Protein AF-A0A1H8CUN0-F1 (afdb_monomer)

Solvent-accessible surface area (backbone atoms only — not comparable to full-atom values): 5172 Å² total; per-residue (Å²): 136,83,82,70,50,67,50,75,43,69,56,55,61,71,66,57,45,51,51,54,52,52,56,32,51,78,67,76,28,55,36,40,38,34,33,42,73,94,50,91,41,66,33,36,56,76,51,73,49,69,47,98,88,68,48,78,45,44,35,41,50,50,85,90,50,80,90,81,79,52,38,54,68,61,42,64,75,78,28,49,68,57,30,34,35,40,49,84

Nearest PDB structures (foldseek):
  1y08-assembly1_A  TM=7.278E-01  e=2.228E-02  Streptococcus pyogenes
  2z84-assembly1_A  TM=5.541E-01  e=1.781E-01  Mus musculus
  6jie-assembly1_A  TM=5.016E-01  e=6.266E-01  Vibrio cholerae O395
  6hq9-assembly2_B  TM=5.277E-01  e=2.205E+00  Homo sapiens

Mean predicted aligned error: 6.95 Å

Organism: NCBI:txid474960

Foldseek 3Di:
DDDWDKDKFFDDPPVVVLVVVQVLVVVVWKKKWWWPQVDTAIWTFDDWDQDPVRDIWTDIDGPPDDPDGDTVVVCVVRIGGGMMITID

Structure (mmCIF, N/CA/C/O backbone):
data_AF-A0A1H8CUN0-F1
#
_entry.id   AF-A0A1H8CUN0-F1
#
loop_
_atom_site.group_PDB
_atom_site.id
_atom_site.type_symbol
_atom_site.label_atom_id
_atom_site.label_alt_id
_ato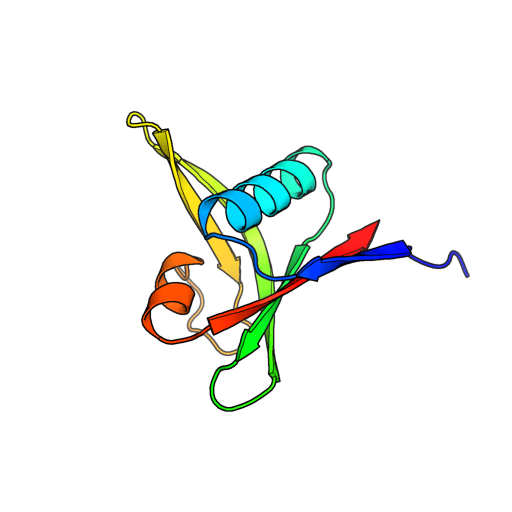m_site.label_comp_id
_atom_site.label_asym_id
_atom_site.label_entity_id
_atom_site.label_seq_id
_atom_site.pdbx_PDB_ins_code
_atom_site.Cartn_x
_atom_site.Cartn_y
_atom_site.Cartn_z
_atom_site.occupancy
_atom_site.B_iso_or_equiv
_atom_site.auth_seq_id
_atom_site.auth_comp_id
_atom_site.auth_asym_id
_atom_site.auth_atom_id
_atom_site.pdbx_PDB_model_num
ATOM 1 N N . MET A 1 1 ? -17.328 -7.850 -22.880 1.00 40.38 1 MET A N 1
ATOM 2 C CA . MET A 1 1 ? -16.190 -7.030 -22.414 1.00 40.38 1 MET A CA 1
ATOM 3 C C . MET A 1 1 ? -16.749 -5.898 -21.570 1.00 40.38 1 MET A C 1
ATOM 5 O O . MET A 1 1 ? -17.346 -4.995 -22.132 1.00 40.38 1 MET A O 1
ATOM 9 N N . ILE A 1 2 ? -16.650 -5.983 -20.243 1.00 42.47 2 ILE A N 1
ATOM 10 C CA . ILE A 1 2 ? -17.000 -4.869 -19.348 1.00 42.47 2 ILE A CA 1
ATOM 11 C C . ILE A 1 2 ? -15.681 -4.154 -19.057 1.00 42.47 2 ILE A C 1
ATOM 13 O O . ILE A 1 2 ? -14.764 -4.760 -18.503 1.00 42.47 2 ILE A O 1
ATOM 17 N N . GLY A 1 3 ? -15.547 -2.920 -19.544 1.00 45.66 3 GLY A N 1
ATOM 18 C CA . GLY A 1 3 ? -14.361 -2.097 -19.327 1.00 45.66 3 GLY A CA 1
ATOM 19 C C . GLY A 1 3 ? -14.229 -1.781 -17.843 1.00 45.66 3 GLY A C 1
ATOM 20 O O . GLY A 1 3 ? -15.092 -1.114 -17.284 1.00 45.66 3 GLY A O 1
ATOM 21 N N . LYS A 1 4 ? -13.171 -2.289 -17.207 1.00 53.16 4 LYS A N 1
ATOM 22 C CA . LYS A 1 4 ? -12.822 -1.919 -15.834 1.00 53.16 4 LYS A CA 1
ATOM 23 C C . LYS A 1 4 ? -12.385 -0.458 -15.832 1.00 53.16 4 LYS A C 1
ATOM 25 O O . LYS A 1 4 ? -11.467 -0.091 -16.568 1.00 53.16 4 LYS A O 1
ATOM 30 N N . THR A 1 5 ? -13.038 0.368 -15.029 1.00 59.12 5 THR A N 1
ATOM 31 C CA . THR A 1 5 ? -12.653 1.769 -14.844 1.00 59.12 5 THR A CA 1
ATOM 32 C C . THR A 1 5 ? -11.540 1.828 -13.808 1.00 59.12 5 THR A C 1
ATOM 34 O O . THR A 1 5 ? -11.737 1.508 -12.640 1.00 59.12 5 THR A O 1
ATOM 37 N N . ALA A 1 6 ? -10.341 2.201 -14.245 1.00 59.88 6 ALA A N 1
ATOM 38 C CA . ALA A 1 6 ? -9.186 2.378 -13.380 1.00 59.88 6 ALA A CA 1
ATOM 39 C C . ALA A 1 6 ? -9.057 3.859 -13.009 1.00 59.88 6 ALA A C 1
ATOM 41 O O . ALA A 1 6 ? -8.830 4.700 -13.881 1.00 59.88 6 ALA A O 1
ATOM 42 N N . THR A 1 7 ? -9.185 4.185 -11.725 1.00 67.94 7 THR A N 1
ATOM 43 C CA . THR A 1 7 ? -8.940 5.550 -11.243 1.00 67.94 7 THR A CA 1
ATOM 44 C C . THR A 1 7 ? -7.482 5.666 -10.826 1.00 67.94 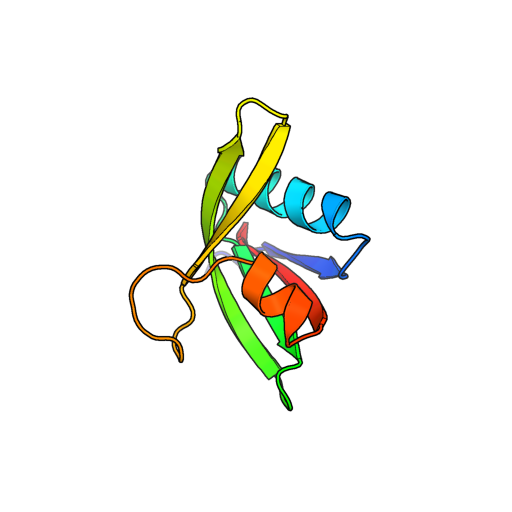7 THR A C 1
ATOM 46 O O . THR A 1 7 ? -7.052 5.003 -9.881 1.00 67.94 7 THR A O 1
ATOM 49 N N . ALA A 1 8 ? -6.719 6.506 -11.527 1.00 58.25 8 ALA A N 1
ATOM 50 C CA . ALA A 1 8 ? -5.335 6.805 -11.179 1.00 58.25 8 ALA A CA 1
ATOM 51 C C . ALA A 1 8 ? -5.268 7.954 -10.160 1.00 58.25 8 ALA A C 1
ATOM 53 O O . ALA A 1 8 ? -5.739 9.060 -10.426 1.00 58.25 8 ALA A O 1
ATOM 54 N N . GLY A 1 9 ? -4.664 7.698 -9.002 1.00 58.31 9 GLY A N 1
ATOM 55 C CA . GLY A 1 9 ? -4.243 8.719 -8.049 1.00 58.31 9 GLY A CA 1
ATOM 56 C C . GLY A 1 9 ? -2.777 9.097 -8.270 1.00 58.31 9 GLY A C 1
ATOM 57 O O . GLY A 1 9 ? -1.938 8.234 -8.540 1.00 58.31 9 GLY A O 1
ATOM 58 N N . LYS A 1 10 ? -2.450 10.388 -8.155 1.00 58.56 10 LYS A N 1
ATOM 59 C CA . LYS A 1 10 ? -1.053 10.843 -8.037 1.00 58.56 10 LYS A CA 1
ATOM 60 C C . LYS A 1 10 ? -0.585 10.657 -6.595 1.00 58.56 10 LYS A C 1
ATOM 62 O O . LYS A 1 10 ? -1.411 10.737 -5.686 1.00 58.56 10 LYS A O 1
ATOM 67 N N . SER A 1 11 ? 0.711 10.426 -6.379 1.00 59.2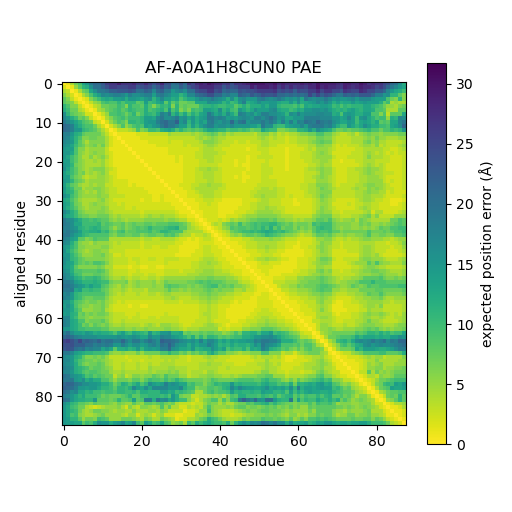2 11 SER A N 1
ATOM 68 C CA . SER A 1 11 ? 1.256 10.454 -5.021 1.00 59.22 11 SER A CA 1
ATOM 69 C C . SER A 1 11 ? 1.029 11.834 -4.397 1.00 59.22 11 SER A C 1
ATOM 71 O O . SER A 1 11 ? 1.518 12.854 -4.879 1.00 59.22 11 SER A O 1
ATOM 73 N N . GLY A 1 12 ? 0.182 11.867 -3.368 1.00 60.25 12 GLY A N 1
ATOM 74 C CA . GLY A 1 12 ? -0.020 13.033 -2.510 1.00 60.25 12 GLY A CA 1
ATOM 75 C C . GLY A 1 12 ? 0.948 12.996 -1.333 1.00 60.25 12 GLY A C 1
ATOM 76 O O . GLY A 1 12 ? 1.864 12.169 -1.298 1.00 60.25 12 GLY A O 1
ATOM 77 N N . ASN A 1 13 ? 0.715 13.832 -0.313 1.00 72.38 13 ASN A N 1
ATOM 78 C CA . ASN A 1 13 ? 1.390 13.601 0.964 1.00 72.38 13 ASN A CA 1
ATOM 79 C C . ASN A 1 13 ? 1.079 12.167 1.452 1.00 72.38 13 ASN A C 1
ATOM 81 O O . ASN A 1 13 ? 0.053 11.578 1.089 1.00 72.38 13 ASN A O 1
ATOM 85 N N . ARG A 1 14 ? 1.987 11.580 2.235 1.00 77.81 14 ARG A N 1
ATOM 86 C CA . ARG A 1 14 ? 1.902 10.181 2.685 1.00 77.81 14 ARG A CA 1
ATOM 87 C C . ARG A 1 14 ? 0.505 9.806 3.202 1.00 77.81 14 ARG A C 1
ATOM 89 O O . ARG A 1 14 ? -0.077 8.824 2.750 1.00 77.81 14 ARG A O 1
ATOM 96 N N . THR A 1 15 ? -0.061 10.656 4.054 1.00 82.12 15 THR A N 1
ATOM 97 C CA . THR A 1 15 ? -1.383 10.478 4.662 1.00 82.12 15 THR A CA 1
ATOM 98 C C . THR A 1 15 ? -2.516 10.420 3.635 1.00 82.12 15 THR A C 1
ATOM 100 O O . THR A 1 15 ? -3.402 9.580 3.745 1.00 82.12 15 THR A O 1
ATOM 103 N N . GLN A 1 16 ? -2.511 11.277 2.610 1.00 82.50 16 GLN A N 1
ATOM 104 C CA . GLN A 1 16 ? -3.529 11.257 1.551 1.00 82.50 16 GLN A CA 1
ATOM 105 C C . GLN A 1 16 ? -3.486 9.958 0.745 1.00 82.50 16 GLN A C 1
ATOM 107 O O . GLN A 1 16 ? -4.532 9.382 0.443 1.00 82.50 16 GLN A O 1
ATOM 112 N N . THR A 1 17 ? -2.280 9.495 0.420 1.00 82.94 17 THR A N 1
ATOM 113 C CA . THR A 1 17 ? -2.067 8.243 -0.313 1.00 82.94 17 THR A CA 1
ATOM 114 C C . THR A 1 17 ? -2.563 7.050 0.508 1.00 82.94 17 THR A C 1
ATOM 116 O O . THR A 1 17 ? -3.344 6.242 0.009 1.00 82.94 17 THR A O 1
ATOM 119 N N . GLU A 1 18 ? -2.198 6.981 1.790 1.00 87.50 18 GLU A N 1
ATOM 120 C CA . GLU A 1 18 ? -2.656 5.937 2.715 1.00 87.50 18 GLU A CA 1
ATOM 121 C C . GLU A 1 18 ? -4.185 5.960 2.891 1.00 87.50 18 GLU A C 1
ATOM 123 O O . GLU A 1 18 ? -4.834 4.920 2.774 1.00 87.50 18 GLU A O 1
ATOM 128 N N . ASN A 1 19 ? -4.790 7.140 3.066 1.00 89.44 19 ASN A N 1
ATOM 129 C CA . ASN A 1 19 ? -6.244 7.294 3.179 1.00 89.44 19 ASN A CA 1
ATOM 130 C C . ASN A 1 19 ? -6.990 6.814 1.927 1.00 89.44 19 ASN A C 1
ATOM 132 O O . ASN A 1 19 ? -8.019 6.145 2.041 1.00 89.44 19 ASN A O 1
ATOM 136 N N . ALA A 1 20 ? -6.476 7.117 0.732 1.00 88.06 20 ALA A N 1
ATOM 137 C CA . ALA A 1 20 ? -7.072 6.651 -0.517 1.00 88.06 20 ALA A CA 1
ATOM 138 C C . ALA A 1 20 ? -7.014 5.118 -0.643 1.00 88.06 20 ALA A C 1
ATOM 140 O O . ALA A 1 20 ? -8.002 4.494 -1.037 1.00 88.06 20 ALA A O 1
ATOM 141 N N . MET A 1 21 ? -5.889 4.504 -0.261 1.00 90.25 21 MET A N 1
ATOM 142 C CA . MET A 1 21 ? -5.726 3.047 -0.259 1.00 90.25 21 MET A CA 1
ATOM 143 C C . MET A 1 21 ? -6.674 2.372 0.737 1.00 90.25 21 MET A C 1
ATOM 145 O O . MET A 1 21 ? -7.370 1.429 0.364 1.00 90.25 21 MET A O 1
ATOM 149 N N . MET A 1 22 ? -6.768 2.885 1.969 1.00 92.25 22 MET A N 1
ATOM 150 C CA . MET A 1 22 ? -7.716 2.379 2.972 1.00 92.25 22 MET A CA 1
ATOM 151 C C . MET A 1 22 ? -9.165 2.482 2.482 1.00 92.25 22 MET A C 1
AT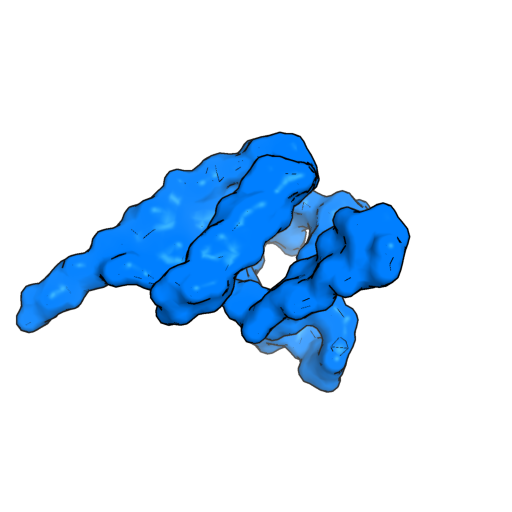OM 153 O O . MET A 1 22 ? -9.933 1.527 2.597 1.00 92.25 22 MET A O 1
ATOM 157 N N . GLY A 1 23 ? -9.537 3.618 1.880 1.00 92.31 23 GLY A N 1
ATOM 158 C CA . GLY A 1 23 ? -10.871 3.821 1.314 1.00 92.31 23 GLY A CA 1
ATOM 159 C C . GLY A 1 23 ? -11.215 2.821 0.208 1.00 92.31 23 GLY A C 1
ATOM 160 O O . GLY A 1 23 ? -12.339 2.323 0.164 1.00 92.31 23 GLY A O 1
ATOM 161 N N . ALA A 1 24 ? -10.253 2.488 -0.654 1.00 91.25 24 ALA A N 1
ATOM 162 C CA . ALA A 1 24 ? -10.426 1.471 -1.687 1.00 91.25 24 ALA A CA 1
ATOM 163 C C . ALA A 1 24 ? -10.583 0.059 -1.097 1.00 91.25 24 ALA A C 1
ATOM 165 O O . ALA A 1 24 ? -11.507 -0.658 -1.483 1.00 91.25 24 ALA A O 1
ATOM 166 N N . ILE A 1 25 ? -9.748 -0.313 -0.120 1.00 92.12 25 ILE A N 1
ATOM 167 C CA . ILE A 1 25 ? -9.816 -1.620 0.555 1.00 92.12 25 ILE A CA 1
ATOM 168 C C . ILE A 1 25 ? -11.175 -1.809 1.238 1.00 92.12 25 ILE A C 1
ATOM 170 O O . ILE A 1 25 ? -11.806 -2.846 1.057 1.00 92.12 25 ILE A O 1
ATOM 174 N N . ASN A 1 26 ? -11.688 -0.783 1.926 1.00 93.62 26 ASN A N 1
ATOM 175 C CA . ASN A 1 26 ? -13.013 -0.817 2.562 1.00 93.62 26 ASN A CA 1
ATOM 176 C C . ASN A 1 26 ? -14.175 -0.969 1.571 1.00 93.62 26 ASN A C 1
ATOM 178 O O . ASN A 1 26 ? -15.261 -1.400 1.945 1.00 93.62 26 ASN A O 1
ATOM 182 N N . GLN A 1 27 ? -13.952 -0.629 0.301 1.00 92.12 27 GLN A N 1
ATOM 183 C CA . GLN A 1 27 ? -14.910 -0.828 -0.788 1.00 92.12 27 GLN A CA 1
ATOM 184 C C . GLN A 1 27 ? -14.683 -2.149 -1.542 1.00 92.12 27 GLN A C 1
ATOM 186 O O . GLN A 1 27 ? -15.285 -2.347 -2.595 1.00 92.12 27 GLN A O 1
ATOM 191 N N . ASN A 1 28 ? -13.815 -3.038 -1.042 1.00 90.50 28 ASN A N 1
ATOM 192 C CA . ASN A 1 28 ? -13.371 -4.260 -1.722 1.00 90.50 28 ASN A CA 1
ATOM 193 C C . ASN A 1 28 ? -12.780 -4.000 -3.120 1.00 90.50 28 ASN A C 1
ATOM 195 O O . ASN A 1 28 ? -12.897 -4.830 -4.023 1.00 90.50 28 ASN A O 1
ATOM 199 N N . LYS A 1 29 ? -12.147 -2.836 -3.314 1.00 88.75 29 LYS A N 1
ATOM 200 C CA . LYS A 1 29 ? -11.515 -2.462 -4.581 1.00 88.75 29 LYS A CA 1
ATOM 201 C C . LYS A 1 29 ? -10.018 -2.766 -4.540 1.00 88.75 29 LYS A C 1
ATOM 203 O O . LYS A 1 29 ? -9.329 -2.268 -3.647 1.00 88.75 29 LYS A O 1
ATOM 208 N N . PRO A 1 30 ? -9.486 -3.536 -5.506 1.00 89.81 30 PRO A N 1
ATOM 209 C CA . PRO A 1 30 ? -8.054 -3.775 -5.607 1.00 89.81 30 PRO A CA 1
ATOM 210 C C . PRO A 1 30 ? -7.282 -2.474 -5.835 1.00 89.81 30 PRO A C 1
ATOM 212 O O . PRO A 1 30 ? -7.714 -1.615 -6.610 1.00 89.81 30 PRO A O 1
ATOM 215 N N . VAL A 1 31 ? -6.105 -2.373 -5.216 1.00 91.94 31 VAL A N 1
ATOM 216 C CA . VAL A 1 31 ? -5.184 -1.250 -5.408 1.00 91.94 31 VAL A CA 1
ATOM 217 C C . VAL A 1 31 ? -3.842 -1.761 -5.910 1.00 91.94 31 VAL A C 1
ATOM 219 O O . VAL A 1 31 ? -3.224 -2.623 -5.285 1.00 91.94 31 VAL A O 1
ATOM 222 N N . ILE A 1 32 ? -3.384 -1.197 -7.024 1.00 90.44 32 ILE A N 1
ATOM 223 C CA . ILE A 1 32 ? -2.037 -1.398 -7.562 1.00 90.44 32 ILE A CA 1
ATOM 224 C C . ILE A 1 32 ? -1.267 -0.102 -7.365 1.00 90.44 32 ILE A C 1
ATOM 226 O O . ILE A 1 32 ? -1.744 0.971 -7.723 1.00 90.44 32 ILE A O 1
ATOM 230 N N . VAL A 1 33 ? -0.067 -0.183 -6.816 1.00 87.88 33 VAL A N 1
ATOM 231 C CA . VAL A 1 33 ? 0.807 0.972 -6.616 1.00 87.88 33 VAL A CA 1
ATOM 232 C C . VAL A 1 33 ? 1.943 0.898 -7.613 1.00 87.88 33 VAL A C 1
ATOM 234 O O . VAL A 1 33 ? 2.474 -0.180 -7.868 1.00 87.88 33 VAL A O 1
ATOM 237 N N . ARG A 1 34 ? 2.315 2.051 -8.165 1.00 85.94 34 ARG A N 1
ATOM 238 C CA . ARG A 1 34 ? 3.495 2.223 -9.003 1.00 85.94 34 ARG A CA 1
ATOM 239 C C . ARG A 1 34 ? 4.497 3.112 -8.280 1.00 85.94 34 ARG A C 1
ATOM 241 O O . ARG A 1 34 ? 4.180 4.247 -7.909 1.00 85.94 34 ARG A O 1
ATOM 248 N N . VAL A 1 35 ? 5.717 2.622 -8.152 1.00 82.62 35 VAL A N 1
ATOM 249 C CA . VAL A 1 35 ? 6.840 3.338 -7.537 1.00 82.62 35 VAL A CA 1
ATOM 250 C C . VAL A 1 35 ? 7.995 3.465 -8.523 1.00 82.62 35 VAL A C 1
ATOM 252 O O . VAL A 1 35 ? 8.041 2.744 -9.524 1.00 82.62 35 VAL A O 1
ATOM 255 N N . ASP A 1 36 ? 8.909 4.390 -8.238 1.00 76.44 36 ASP A N 1
ATOM 256 C CA . ASP A 1 36 ? 10.212 4.443 -8.899 1.00 76.44 36 ASP A CA 1
ATOM 257 C C . ASP A 1 36 ? 11.250 3.713 -8.049 1.00 76.44 36 ASP A C 1
ATOM 259 O O . ASP A 1 36 ? 11.562 4.160 -6.944 1.00 76.44 36 ASP A O 1
ATOM 263 N N . LYS A 1 37 ? 11.775 2.603 -8.571 1.00 72.56 37 LYS A N 1
ATOM 264 C CA . LYS A 1 37 ? 12.842 1.799 -7.954 1.00 72.56 37 LYS A CA 1
ATOM 265 C C . LYS A 1 37 ? 14.009 1.652 -8.943 1.00 72.56 37 LYS A C 1
ATOM 267 O O . LYS A 1 37 ? 14.469 0.548 -9.217 1.00 72.56 37 LYS A O 1
ATOM 272 N N . GLY A 1 38 ? 14.421 2.763 -9.565 1.00 73.12 38 GLY A N 1
ATOM 273 C CA . GLY A 1 38 ? 15.355 2.753 -10.702 1.00 73.12 38 GLY A CA 1
ATOM 274 C C . GLY A 1 38 ? 14.683 2.311 -12.008 1.00 73.12 38 GLY A C 1
ATOM 275 O O . GLY A 1 38 ? 15.331 1.752 -12.891 1.00 73.12 38 GLY A O 1
ATOM 276 N N . GLY A 1 39 ? 13.367 2.516 -12.105 1.00 76.94 39 GLY A N 1
ATOM 277 C CA . GLY A 1 39 ? 12.493 1.936 -13.118 1.00 76.94 39 GLY A CA 1
ATOM 278 C C . GLY A 1 39 ? 11.042 1.843 -12.638 1.00 76.94 39 GLY A C 1
ATOM 279 O O . GLY A 1 39 ? 10.733 2.070 -11.469 1.00 76.94 39 GLY A O 1
ATOM 280 N N . SER A 1 40 ? 10.127 1.506 -13.554 1.00 81.81 40 SER A N 1
ATOM 281 C CA . SER A 1 40 ? 8.710 1.334 -13.204 1.00 81.81 40 SER A CA 1
ATOM 282 C C . SER A 1 40 ? 8.487 -0.000 -12.504 1.00 81.81 40 SER A C 1
ATOM 284 O O . SER A 1 40 ? 8.524 -1.039 -13.157 1.00 81.81 40 SER A O 1
ATOM 286 N N . HIS A 1 41 ? 8.202 0.052 -11.206 1.00 85.06 41 HIS A N 1
ATOM 287 C CA . HIS A 1 41 ? 7.926 -1.121 -10.385 1.00 85.06 41 HIS A CA 1
ATOM 288 C C . HIS A 1 41 ? 6.502 -1.064 -9.813 1.00 85.06 41 HIS A C 1
ATOM 290 O O . HIS A 1 41 ? 5.989 0.021 -9.516 1.00 85.06 41 HIS A O 1
ATOM 296 N N . TYR A 1 42 ? 5.853 -2.226 -9.690 1.00 87.56 42 TYR A N 1
ATOM 297 C CA . TYR A 1 42 ? 4.440 -2.335 -9.327 1.00 87.56 42 TYR A CA 1
ATOM 298 C C . TYR A 1 42 ? 4.209 -3.392 -8.253 1.00 87.56 42 TYR A C 1
ATOM 300 O O . TYR A 1 42 ? 4.683 -4.517 -8.375 1.00 87.56 42 TYR A O 1
ATOM 308 N N . PHE A 1 43 ? 3.382 -3.062 -7.265 1.00 89.38 43 PHE A N 1
ATOM 309 C CA . PHE A 1 43 ? 2.942 -4.000 -6.234 1.00 89.38 43 PHE A CA 1
ATOM 310 C C . PHE A 1 43 ? 1.462 -3.819 -5.903 1.00 89.38 43 PHE A C 1
ATOM 312 O O . PHE A 1 43 ? 0.833 -2.821 -6.264 1.00 89.38 43 PHE A O 1
ATOM 319 N N . VAL A 1 44 ? 0.891 -4.809 -5.220 1.00 91.31 44 VAL A N 1
ATOM 320 C CA . VAL A 1 44 ? -0.527 -4.824 -4.840 1.00 91.31 44 VAL A CA 1
A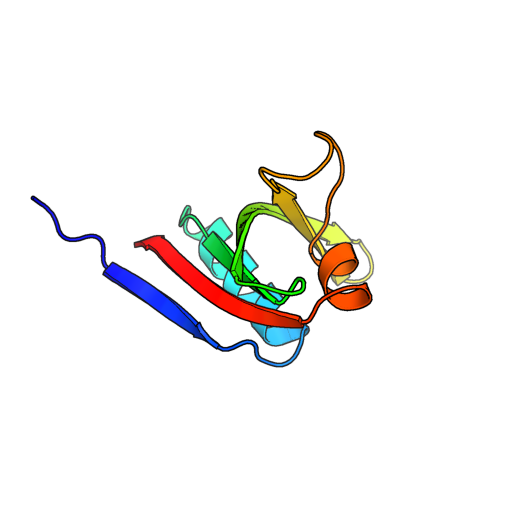TOM 321 C C . VAL A 1 44 ? -0.667 -4.493 -3.362 1.00 91.31 44 VAL A C 1
ATOM 323 O O . VAL A 1 44 ? 0.114 -4.981 -2.546 1.00 91.31 44 VAL A O 1
ATOM 326 N N . VAL A 1 45 ? -1.678 -3.701 -3.005 1.00 92.06 45 VAL A N 1
ATOM 327 C CA . VAL A 1 45 ? -2.054 -3.509 -1.600 1.00 92.06 45 VAL A CA 1
ATOM 328 C C . VAL A 1 45 ? -2.952 -4.654 -1.147 1.00 92.06 45 VAL A C 1
ATOM 330 O O . VAL A 1 45 ? -3.983 -4.922 -1.761 1.00 92.06 45 VAL A O 1
ATOM 333 N N . CYS A 1 46 ? -2.562 -5.320 -0.063 1.00 90.44 46 CYS A N 1
ATOM 334 C CA . CYS A 1 46 ? -3.240 -6.512 0.450 1.00 90.44 46 CYS A CA 1
ATOM 335 C C . CYS A 1 46 ? -4.152 -6.215 1.641 1.00 90.44 46 CYS A C 1
ATOM 337 O O . CYS A 1 46 ? -5.074 -6.977 1.915 1.00 90.44 46 CYS A O 1
ATOM 339 N N . GLY A 1 47 ? -3.887 -5.134 2.369 1.00 92.62 47 GLY A N 1
ATOM 340 C CA . GLY A 1 47 ? -4.639 -4.783 3.564 1.00 92.62 47 GLY A CA 1
ATOM 341 C C . GLY A 1 47 ? -3.993 -3.637 4.322 1.00 92.62 47 GLY A C 1
ATOM 342 O O . GLY A 1 47 ? -2.966 -3.093 3.910 1.00 92.62 47 GLY A O 1
ATOM 343 N N . TYR A 1 48 ? -4.594 -3.285 5.451 1.00 93.81 48 TYR A N 1
ATOM 344 C CA . TYR A 1 48 ? -4.058 -2.277 6.347 1.00 93.81 48 TYR A CA 1
ATOM 345 C C . TYR A 1 48 ? -4.351 -2.620 7.809 1.00 93.81 48 TYR A C 1
ATOM 347 O O . TYR A 1 48 ? -5.289 -3.356 8.110 1.00 93.81 48 TYR A O 1
ATOM 355 N N . TYR A 1 49 ? -3.544 -2.067 8.708 1.00 92.50 49 TYR A N 1
ATOM 356 C CA . TYR A 1 49 ? -3.763 -2.079 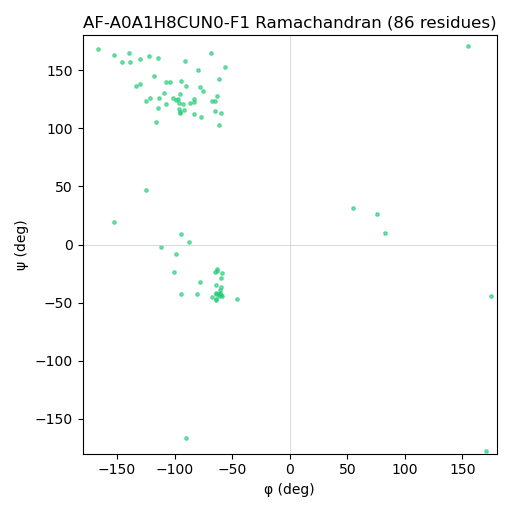10.150 1.00 92.50 49 TYR A CA 1
ATOM 357 C C . TYR A 1 49 ? -3.612 -0.658 10.688 1.00 92.50 49 TYR A C 1
ATOM 359 O O . TYR A 1 49 ? -2.705 0.066 10.275 1.00 92.50 49 TYR A O 1
ATOM 367 N N . ILE A 1 50 ? -4.501 -0.259 11.596 1.00 90.75 50 ILE A N 1
ATOM 368 C CA . ILE A 1 50 ? -4.411 1.013 12.317 1.00 90.75 50 ILE A CA 1
ATOM 369 C C . ILE A 1 50 ? -4.020 0.675 13.752 1.00 90.75 50 ILE A C 1
ATOM 371 O O . ILE A 1 50 ? -4.726 -0.087 14.413 1.00 90.75 50 ILE A O 1
ATOM 375 N N . THR A 1 51 ? -2.888 1.202 14.219 1.00 86.44 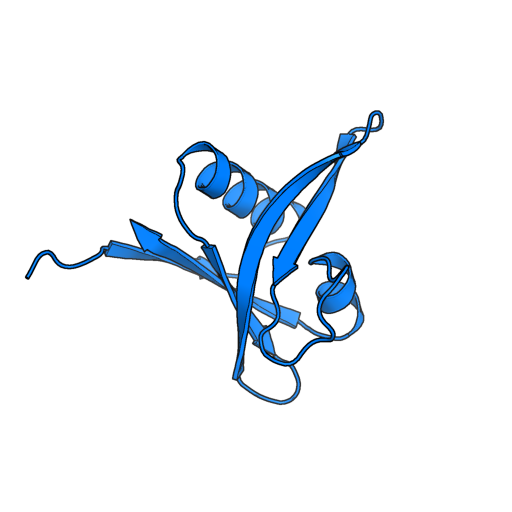51 THR A N 1
ATOM 376 C CA . THR A 1 51 ? -2.438 0.988 15.597 1.00 86.44 51 THR A CA 1
ATOM 377 C C . THR A 1 51 ? -3.354 1.706 16.586 1.00 86.44 51 THR A C 1
ATOM 379 O O . THR A 1 51 ? -4.122 2.599 16.223 1.00 86.44 51 THR A O 1
ATOM 382 N N . THR A 1 52 ? -3.250 1.350 17.863 1.00 86.19 52 THR A N 1
ATOM 383 C CA . THR A 1 52 ? -3.981 2.005 18.957 1.00 86.19 52 THR A CA 1
ATOM 384 C C . THR A 1 52 ? -3.685 3.503 19.069 1.00 86.19 52 THR A C 1
ATOM 386 O O . THR A 1 52 ? -4.526 4.265 19.532 1.00 86.19 52 THR A O 1
ATOM 389 N N . GLU A 1 53 ? -2.525 3.941 18.583 1.00 89.12 53 GLU A N 1
ATOM 390 C CA . GLU A 1 53 ? -2.075 5.337 18.530 1.00 89.12 53 GLU A CA 1
ATOM 391 C C . GLU A 1 53 ? -2.530 6.060 17.248 1.00 89.12 53 GLU A C 1
ATOM 393 O O . GLU A 1 53 ? -2.164 7.211 17.021 1.00 89.12 53 GLU A O 1
ATOM 398 N N . GLY A 1 54 ? -3.298 5.390 16.381 1.00 82.56 54 GLY A N 1
ATOM 399 C CA . GLY A 1 54 ? -3.802 5.944 15.123 1.00 82.56 54 GLY A CA 1
ATOM 400 C C . GLY A 1 54 ? -2.813 5.889 13.954 1.00 82.56 54 GLY A C 1
ATOM 401 O O . GLY A 1 54 ? -3.078 6.485 12.910 1.00 82.56 54 GLY A O 1
ATOM 402 N N . SER A 1 55 ? -1.684 5.184 14.090 1.00 85.44 55 SER A N 1
ATOM 403 C CA . SER A 1 55 ? -0.715 5.040 12.995 1.00 85.44 55 SER A CA 1
ATOM 404 C C . SER A 1 55 ? -1.187 4.005 11.977 1.00 85.44 55 SER A C 1
ATOM 406 O O . SER A 1 55 ? -1.618 2.915 12.346 1.00 85.44 55 SER A O 1
ATOM 408 N N . VAL A 1 56 ? -1.077 4.315 10.685 1.00 89.12 56 VAL A N 1
ATOM 409 C CA . VAL A 1 56 ? -1.503 3.416 9.603 1.00 89.12 56 VAL A CA 1
ATOM 410 C C . VAL A 1 56 ? -0.319 2.596 9.095 1.00 89.12 56 VAL A C 1
ATOM 412 O O . VAL A 1 56 ? 0.725 3.137 8.735 1.00 89.12 56 VAL A O 1
ATOM 415 N N . THR A 1 57 ? -0.500 1.279 9.016 1.00 90.25 57 THR A N 1
ATOM 416 C CA . THR A 1 57 ? 0.406 0.351 8.331 1.00 90.25 57 THR A CA 1
ATOM 417 C C . THR A 1 57 ? -0.314 -0.262 7.139 1.00 90.25 57 THR A C 1
ATOM 419 O O . THR A 1 57 ? -1.305 -0.968 7.308 1.00 90.25 57 THR A O 1
ATOM 422 N N . ILE A 1 58 ? 0.186 -0.003 5.931 1.00 91.44 58 ILE A N 1
ATOM 423 C CA . ILE A 1 58 ? -0.325 -0.597 4.691 1.00 91.44 58 ILE A CA 1
ATOM 424 C C . ILE A 1 58 ? 0.534 -1.812 4.333 1.00 91.44 58 ILE A C 1
ATOM 426 O O . ILE A 1 58 ? 1.745 -1.674 4.140 1.00 91.44 58 ILE A O 1
ATOM 430 N N . TYR A 1 59 ? -0.092 -2.982 4.219 1.00 91.31 59 TYR A N 1
ATOM 431 C CA . TYR A 1 59 ? 0.561 -4.223 3.805 1.00 91.31 59 TYR A CA 1
ATOM 432 C C . TYR A 1 59 ? 0.485 -4.386 2.297 1.00 91.31 59 TYR A C 1
ATOM 434 O O . TYR A 1 59 ? -0.575 -4.192 1.691 1.00 91.31 59 TYR A O 1
ATOM 442 N N . ILE A 1 60 ? 1.593 -4.801 1.698 1.00 89.56 60 ILE A N 1
ATOM 443 C CA . ILE A 1 60 ? 1.696 -4.964 0.253 1.00 89.56 60 ILE A CA 1
ATOM 444 C C . ILE A 1 60 ? 2.257 -6.332 -0.109 1.00 89.56 60 ILE A C 1
ATOM 446 O O . ILE A 1 60 ? 2.905 -7.006 0.689 1.00 89.56 60 ILE A O 1
ATOM 450 N N . ARG A 1 61 ? 1.999 -6.738 -1.347 1.00 89.38 61 ARG A N 1
ATOM 451 C CA . ARG A 1 61 ? 2.642 -7.879 -1.985 1.00 89.38 61 ARG A CA 1
ATOM 452 C C . ARG A 1 61 ? 3.440 -7.374 -3.173 1.00 89.38 61 ARG A C 1
ATOM 454 O O . ARG A 1 61 ? 2.861 -7.021 -4.203 1.00 89.38 61 ARG A O 1
ATOM 461 N N . ASP A 1 62 ? 4.754 -7.346 -2.992 1.00 88.12 62 ASP A N 1
ATOM 462 C CA . ASP A 1 62 ? 5.721 -7.110 -4.059 1.00 88.12 62 ASP A CA 1
ATOM 463 C C . ASP A 1 62 ? 5.993 -8.434 -4.800 1.00 88.12 62 ASP A C 1
ATOM 465 O O . ASP A 1 62 ? 6.384 -9.405 -4.149 1.00 88.12 62 ASP A O 1
ATOM 469 N N . PRO A 1 63 ? 5.773 -8.518 -6.126 1.00 85.00 63 PRO A N 1
ATOM 470 C CA . PRO A 1 63 ? 6.151 -9.690 -6.919 1.00 85.00 63 PRO A CA 1
ATOM 471 C C . PRO A 1 63 ? 7.664 -9.979 -6.965 1.00 85.00 63 PRO A C 1
ATOM 473 O O . PRO A 1 63 ? 8.037 -11.118 -7.237 1.00 85.00 63 PRO A O 1
ATOM 476 N N . GLU A 1 64 ? 8.520 -8.985 -6.724 1.00 82.00 64 GLU A N 1
ATOM 477 C CA . GLU A 1 64 ? 9.987 -9.099 -6.701 1.00 82.00 64 GLU A CA 1
ATOM 478 C C . GLU A 1 64 ? 10.559 -9.228 -5.279 1.00 82.00 64 GLU A C 1
ATOM 480 O O . GLU A 1 64 ? 11.760 -9.440 -5.111 1.00 82.00 64 GLU A O 1
ATOM 485 N N . GLY A 1 65 ? 9.722 -9.064 -4.253 1.00 72.56 65 GLY A N 1
ATOM 486 C CA . GLY A 1 65 ? 10.132 -9.074 -2.853 1.00 72.56 65 GLY A CA 1
ATOM 487 C C . GLY A 1 65 ? 10.065 -10.460 -2.218 1.00 72.56 65 GLY A C 1
ATOM 488 O O . GLY A 1 65 ? 9.306 -11.331 -2.648 1.00 72.56 65 GLY A O 1
ATOM 489 N N . ASP A 1 66 ? 10.820 -10.647 -1.134 1.00 65.69 66 ASP A N 1
ATOM 490 C CA . ASP A 1 66 ? 10.689 -11.843 -0.308 1.00 65.69 66 ASP A CA 1
ATOM 491 C C . ASP A 1 66 ? 9.289 -11.907 0.312 1.00 65.69 66 ASP A C 1
ATOM 493 O O . ASP A 1 66 ? 8.793 -10.967 0.944 1.00 65.69 66 ASP A O 1
ATOM 497 N N . TYR A 1 67 ? 8.640 -13.051 0.115 1.00 56.09 67 TYR A N 1
ATOM 498 C CA . TYR A 1 67 ? 7.297 -13.325 0.598 1.00 56.09 67 TYR A CA 1
ATOM 499 C C . TYR A 1 67 ? 7.260 -13.257 2.128 1.00 56.09 67 TYR A C 1
ATOM 501 O O . TYR A 1 67 ? 7.642 -14.210 2.805 1.00 56.09 67 TYR A O 1
ATOM 509 N N . GLY A 1 68 ? 6.745 -12.165 2.701 1.00 55.12 68 GLY A N 1
ATOM 510 C CA . GLY A 1 68 ? 6.390 -12.221 4.116 1.00 55.12 68 GLY A CA 1
ATOM 511 C C . GLY A 1 68 ? 5.907 -10.962 4.811 1.00 55.12 68 GLY A C 1
ATOM 512 O O . GLY A 1 68 ? 4.991 -11.087 5.620 1.00 55.12 68 GLY A O 1
ATOM 513 N N . ARG A 1 69 ? 6.522 -9.786 4.620 1.00 60.94 69 ARG A N 1
ATOM 514 C CA . ARG A 1 69 ? 6.318 -8.667 5.575 1.00 60.94 69 ARG A CA 1
ATOM 515 C C . ARG A 1 69 ? 6.490 -7.260 5.005 1.00 60.94 69 ARG A C 1
ATOM 517 O O . ARG A 1 69 ? 6.687 -6.328 5.776 1.00 60.94 69 ARG A O 1
ATOM 524 N N . THR A 1 70 ? 6.419 -7.086 3.692 1.00 79.00 70 THR A N 1
ATOM 525 C CA . THR A 1 70 ? 6.680 -5.772 3.104 1.00 79.00 70 THR A CA 1
ATOM 526 C C . THR A 1 70 ? 5.508 -4.824 3.334 1.00 79.00 70 THR A C 1
ATOM 528 O O . THR A 1 70 ? 4.337 -5.161 3.124 1.00 79.00 70 THR A O 1
ATOM 531 N N . THR A 1 71 ? 5.833 -3.622 3.786 1.00 87.50 71 THR A N 1
ATOM 532 C CA . THR A 1 71 ? 4.883 -2.545 4.039 1.00 87.50 71 THR A CA 1
ATOM 533 C C . THR A 1 71 ? 5.134 -1.389 3.086 1.00 87.50 71 THR A C 1
ATOM 535 O O . THR A 1 71 ? 6.222 -1.225 2.536 1.00 87.50 71 THR A O 1
ATOM 538 N N . LEU A 1 72 ? 4.136 -0.525 2.918 1.00 85.25 72 LEU A N 1
ATOM 539 C CA . LEU A 1 72 ? 4.307 0.694 2.129 1.00 85.25 72 LEU A CA 1
ATOM 540 C C . LEU A 1 72 ? 5.406 1.614 2.698 1.00 85.25 72 LEU A C 1
ATOM 542 O O . LEU A 1 72 ? 6.060 2.331 1.945 1.00 85.25 72 LEU A O 1
ATOM 546 N N . SER A 1 73 ? 5.636 1.568 4.016 1.00 81.00 73 SER A N 1
ATOM 547 C CA . SER A 1 73 ? 6.707 2.315 4.690 1.00 81.00 73 SER A CA 1
ATOM 548 C C . SER A 1 73 ? 8.097 1.955 4.176 1.00 81.00 73 SER A C 1
ATOM 550 O O . SER A 1 73 ? 8.932 2.850 4.056 1.00 81.00 73 SER A O 1
ATOM 552 N N . ASP A 1 74 ? 8.330 0.686 3.837 1.00 78.75 74 ASP A N 1
ATOM 553 C CA . ASP A 1 74 ? 9.619 0.226 3.312 1.00 78.75 74 ASP A CA 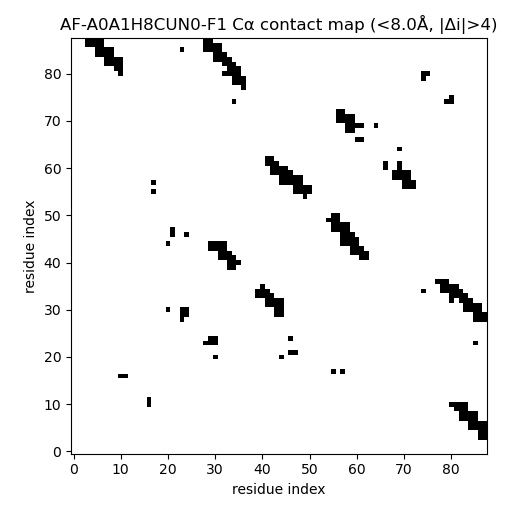1
ATOM 554 C C . ASP A 1 74 ? 9.919 0.897 1.962 1.00 78.75 74 ASP A C 1
ATOM 556 O O . ASP A 1 74 ? 11.043 1.319 1.699 1.00 78.75 74 ASP A O 1
ATOM 560 N N . TYR A 1 75 ? 8.881 1.134 1.153 1.00 77.50 75 TYR A N 1
ATOM 561 C CA . TYR A 1 75 ? 9.021 1.836 -0.122 1.00 77.50 75 TYR A CA 1
ATOM 562 C C . TYR A 1 75 ? 9.154 3.334 0.032 1.00 77.50 75 TYR A C 1
ATOM 564 O O . TYR A 1 75 ? 9.850 3.922 -0.772 1.00 77.50 75 TYR A O 1
ATOM 572 N N . TYR A 1 76 ? 8.546 3.972 1.035 1.00 72.88 76 TYR A N 1
ATOM 573 C CA . TYR A 1 76 ? 8.771 5.406 1.261 1.00 72.88 76 TYR A CA 1
ATOM 574 C C . TYR A 1 76 ? 10.214 5.735 1.655 1.00 72.88 76 TYR A C 1
ATOM 576 O O . TYR A 1 76 ? 10.645 6.875 1.496 1.00 72.88 76 TYR A O 1
ATOM 584 N N . ARG A 1 77 ? 10.937 4.763 2.216 1.00 67.81 77 ARG A N 1
ATOM 585 C CA . ARG A 1 77 ? 12.321 4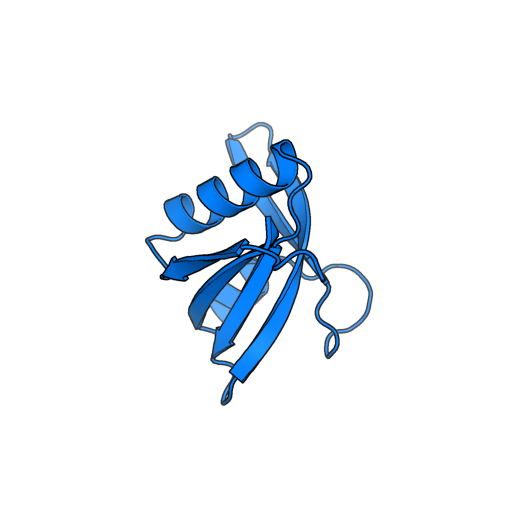.937 2.651 1.00 67.81 77 ARG A CA 1
ATOM 586 C C . ARG A 1 77 ? 13.305 4.830 1.488 1.00 67.81 77 ARG A C 1
ATOM 588 O O . ARG A 1 77 ? 14.215 5.648 1.395 1.00 67.81 77 ARG A O 1
ATOM 595 N N . ASP A 1 78 ? 13.085 3.854 0.612 1.00 63.56 78 ASP A N 1
ATOM 596 C CA . ASP A 1 78 ? 14.043 3.477 -0.432 1.00 63.56 78 ASP A CA 1
ATOM 597 C C . ASP A 1 78 ? 13.549 3.818 -1.854 1.00 63.56 78 ASP A C 1
ATOM 599 O O . ASP A 1 78 ? 14.234 3.566 -2.845 1.00 63.56 78 ASP A O 1
ATOM 603 N N . SER A 1 79 ? 12.340 4.364 -1.999 1.00 62.59 79 SER A N 1
ATOM 604 C CA . SER A 1 79 ? 11.700 4.667 -3.284 1.00 62.59 79 SER A CA 1
ATOM 605 C C . SER A 1 79 ? 10.710 5.834 -3.164 1.00 62.59 79 SER A C 1
ATOM 607 O O . SER A 1 79 ? 10.267 6.228 -2.088 1.00 62.59 79 SER A O 1
ATOM 609 N N . SER A 1 80 ? 10.334 6.422 -4.298 1.00 67.38 80 SER A N 1
ATOM 610 C CA . SER A 1 80 ? 9.231 7.390 -4.335 1.00 67.38 80 SER A CA 1
ATOM 611 C C . SER A 1 80 ? 7.980 6.709 -4.870 1.00 67.38 80 SER A C 1
ATOM 613 O O . SER A 1 80 ? 8.001 6.139 -5.964 1.00 67.38 80 SER A O 1
ATOM 615 N N . ILE A 1 81 ? 6.866 6.785 -4.134 1.00 68.25 81 ILE A N 1
ATOM 616 C CA . ILE A 1 81 ? 5.570 6.443 -4.723 1.00 68.25 81 ILE A CA 1
ATOM 617 C C . ILE A 1 81 ? 5.283 7.462 -5.816 1.00 68.25 81 ILE A C 1
ATOM 619 O O . ILE A 1 81 ? 5.262 8.664 -5.561 1.00 68.25 81 ILE A O 1
ATOM 623 N N . LEU A 1 82 ? 5.058 6.980 -7.034 1.00 62.66 82 LEU A N 1
ATOM 624 C CA . LEU A 1 82 ? 4.773 7.831 -8.184 1.00 62.66 82 LEU A CA 1
ATOM 625 C C . LEU A 1 82 ? 3.266 7.987 -8.390 1.00 62.66 82 LEU A C 1
ATOM 627 O O . LEU A 1 82 ? 2.769 9.068 -8.697 1.00 62.66 82 LEU A O 1
ATOM 631 N N . SER A 1 83 ? 2.529 6.884 -8.254 1.00 72.19 83 SER A N 1
ATOM 632 C CA . SER A 1 83 ? 1.082 6.843 -8.480 1.00 72.19 83 SER A CA 1
ATOM 633 C C . SER A 1 83 ? 0.474 5.556 -7.930 1.00 72.19 83 SER A C 1
ATOM 635 O O . SER A 1 83 ? 1.183 4.602 -7.612 1.00 72.19 83 SER A O 1
ATOM 637 N N . PHE A 1 84 ? -0.849 5.506 -7.850 1.00 77.69 84 PHE A N 1
ATOM 638 C CA . PHE A 1 84 ? -1.588 4.276 -7.587 1.00 77.69 84 PHE A CA 1
ATOM 639 C C . PHE A 1 84 ? -2.832 4.208 -8.468 1.00 77.69 84 PHE A C 1
ATOM 641 O O . PHE A 1 84 ? -3.332 5.222 -8.950 1.00 77.69 84 PHE A O 1
ATOM 648 N N . VAL A 1 85 ? -3.326 2.999 -8.682 1.00 82.56 85 VAL A N 1
ATOM 649 C CA . VAL A 1 85 ? -4.497 2.694 -9.492 1.00 82.56 85 VAL A CA 1
ATOM 650 C C . VAL A 1 85 ? -5.477 1.905 -8.638 1.00 82.56 85 VAL A C 1
ATOM 652 O O . VAL A 1 85 ? -5.134 0.848 -8.111 1.00 82.56 85 VAL A O 1
ATOM 655 N N . ILE A 1 86 ? -6.701 2.416 -8.523 1.00 80.88 86 ILE A N 1
ATOM 656 C CA . ILE A 1 86 ? -7.829 1.711 -7.911 1.00 80.88 86 ILE A CA 1
ATOM 657 C C . ILE A 1 86 ? -8.660 1.106 -9.040 1.00 80.88 86 ILE A C 1
ATOM 659 O O . ILE A 1 86 ? -9.092 1.824 -9.944 1.00 80.88 86 ILE A O 1
ATOM 663 N N . ILE A 1 87 ? -8.875 -0.207 -8.994 1.00 78.56 87 ILE A N 1
ATOM 664 C CA . ILE A 1 87 ? -9.634 -0.934 -10.016 1.00 78.56 87 ILE A CA 1
ATOM 665 C C . ILE A 1 87 ? -11.105 -1.007 -9.585 1.00 78.56 87 ILE A C 1
ATOM 667 O O . ILE A 1 87 ? -11.401 -1.547 -8.518 1.00 78.56 87 ILE A O 1
ATOM 671 N N . GLY A 1 88 ? -12.006 -0.459 -10.410 1.00 67.38 88 GLY A N 1
ATOM 672 C CA . GLY A 1 88 ? -13.461 -0.444 -10.215 1.00 67.38 88 GLY A CA 1
ATOM 673 C C . GLY A 1 88 ? -14.232 -1.095 -11.354 1.00 67.38 88 GLY A C 1
ATOM 674 O O . GLY A 1 88 ? -13.779 -1.003 -12.522 1.00 67.38 88 GLY A O 1
#

Sequence (88 aa):
MIGKTATAGKSGNRTQTENAMMGAINQNKPVIVRVDKGGSHYFVVCGYYITTEGSVTIYIRDPEGDYGRTTLSDYYRDSSILSFVIIG

Radius of gyration: 12.78 Å; Cα contacts (8 Å, |Δi|>4): 152; chains: 1; bounding box: 32×27×41 Å

pLDDT: mean 78.57, std 13.31, range [40.38, 93.81]

Secondary structure (DSSP, 8-state):
-----EEEEE--SHHHHHHHHHHHHHTT--EEEEEESSSEEEEEEEEEEE-TTS-EEEEEE-TTS-TT--BHHHHHHHSEEEEEEEE-